Protein AF-A0A942PIM9-F1 (afdb_monomer_lite)

Secondary structure (DSSP, 8-state):
-----HHHHHHHHHHH--S----S---S------TTSHHHHHHHHTTPPP----S--GGGG-SS------SS-GGGTTSTT----HHHHHHHHHHHHHHHTTT-

Structure (mmCIF, N/CA/C/O backbone):
data_AF-A0A942PIM9-F1
#
_entry.id   AF-A0A942PIM9-F1
#
loop_
_atom_site.group_PDB
_atom_site.id
_atom_site.type_symbol
_atom_site.label_atom_id
_atom_site.label_alt_id
_atom_site.label_comp_id
_atom_site.label_asym_id
_atom_site.label_entity_id
_atom_site.label_seq_id
_atom_site.pdbx_PDB_ins_code
_atom_site.Cartn_x
_atom_site.Cartn_y
_atom_site.Cartn_z
_atom_site.occupancy
_atom_site.B_iso_or_equiv
_atom_site.auth_seq_id
_atom_site.auth_comp_id
_atom_site.auth_asym_id
_atom_site.auth_atom_id
_atom_site.pdbx_PDB_model_num
ATOM 1 N N . ASN A 1 1 ? -4.474 0.265 -12.883 1.00 62.12 1 ASN A N 1
ATOM 2 C CA . ASN A 1 1 ? -3.126 -0.089 -12.381 1.00 62.12 1 ASN A CA 1
ATOM 3 C C . ASN A 1 1 ? -3.092 -1.583 -12.111 1.00 62.12 1 ASN A C 1
ATOM 5 O O . ASN A 1 1 ? -4.159 -2.136 -11.908 1.00 62.12 1 ASN A O 1
ATOM 9 N N . GLU A 1 2 ? -1.920 -2.222 -12.161 1.00 73.31 2 GLU A N 1
ATOM 10 C CA . GLU A 1 2 ? -1.736 -3.637 -11.760 1.00 73.31 2 GLU A CA 1
ATOM 11 C C . GLU A 1 2 ? -2.286 -4.712 -12.726 1.00 73.31 2 GLU A C 1
ATOM 13 O O . GLU A 1 2 ? -2.534 -5.838 -12.315 1.00 73.31 2 GLU A O 1
ATOM 18 N N . LEU A 1 3 ? -2.440 -4.396 -14.019 1.00 85.00 3 LEU A N 1
ATOM 19 C CA . LEU A 1 3 ? -2.998 -5.317 -15.031 1.00 85.00 3 LEU A CA 1
ATOM 20 C C . LEU A 1 3 ? -1.950 -6.054 -15.880 1.00 85.00 3 LEU A C 1
ATOM 22 O O . LEU A 1 3 ? -2.325 -6.762 -16.806 1.00 85.00 3 LEU A O 1
ATOM 26 N N . TYR A 1 4 ? -0.660 -5.861 -15.599 1.00 90.44 4 TYR A N 1
ATOM 27 C CA . TYR A 1 4 ? 0.426 -6.449 -16.381 1.00 90.44 4 TYR A CA 1
ATOM 28 C C . TYR A 1 4 ? 1.512 -7.017 -15.474 1.00 90.44 4 TYR A C 1
ATOM 30 O O . TYR A 1 4 ? 1.952 -6.379 -14.511 1.00 90.44 4 TYR A O 1
ATOM 38 N N . SER A 1 5 ? 1.981 -8.202 -15.831 1.00 91.81 5 SER A N 1
ATOM 39 C CA . SER A 1 5 ? 3.224 -8.792 -15.357 1.00 91.81 5 SER A CA 1
ATOM 40 C C . SER A 1 5 ? 4.427 -8.186 -16.087 1.00 91.81 5 SER A C 1
ATOM 42 O O . SER A 1 5 ? 4.312 -7.628 -17.181 1.00 91.81 5 SER A O 1
ATOM 44 N N . PHE A 1 6 ? 5.621 -8.317 -15.502 1.00 94.44 6 PHE A N 1
ATOM 45 C CA . PHE A 1 6 ? 6.837 -7.953 -16.231 1.00 94.44 6 PHE A CA 1
ATOM 46 C C . PHE A 1 6 ? 7.047 -8.818 -17.467 1.00 94.44 6 PHE A C 1
ATOM 48 O O . PHE A 1 6 ? 7.546 -8.296 -18.452 1.00 94.44 6 PHE A O 1
ATOM 55 N N . ASP A 1 7 ? 6.656 -10.090 -17.443 1.00 93.44 7 ASP A N 1
ATOM 56 C CA . ASP A 1 7 ? 6.854 -10.993 -18.579 1.00 93.44 7 ASP A CA 1
ATOM 57 C C . ASP A 1 7 ? 6.031 -10.544 -19.795 1.00 93.44 7 ASP A C 1
ATOM 59 O O . ASP A 1 7 ? 6.546 -10.529 -20.913 1.00 93.44 7 ASP A O 1
ATOM 63 N N . GLU A 1 8 ? 4.795 -10.078 -19.585 1.00 95.31 8 GLU A N 1
ATOM 64 C CA . GLU A 1 8 ? 3.983 -9.464 -20.644 1.00 95.31 8 GLU A CA 1
ATOM 65 C C . GLU A 1 8 ? 4.646 -8.196 -21.190 1.00 95.31 8 GLU A C 1
ATOM 67 O O . GLU A 1 8 ? 4.797 -8.049 -22.403 1.00 95.31 8 GLU A O 1
ATOM 72 N N . ILE A 1 9 ? 5.105 -7.302 -20.308 1.00 95.19 9 ILE A N 1
ATOM 73 C CA . ILE A 1 9 ? 5.772 -6.058 -20.717 1.00 95.19 9 ILE A CA 1
ATOM 74 C C . ILE A 1 9 ? 7.057 -6.362 -21.497 1.00 95.19 9 ILE A C 1
ATOM 76 O O . ILE A 1 9 ? 7.282 -5.795 -22.563 1.00 95.19 9 ILE A O 1
ATOM 80 N N . LEU A 1 10 ? 7.898 -7.266 -20.995 1.00 96.19 10 LEU A N 1
ATOM 81 C CA . LEU A 1 10 ? 9.158 -7.647 -21.628 1.00 96.19 10 LEU A CA 1
ATOM 82 C C . LEU A 1 10 ? 8.915 -8.315 -22.981 1.00 96.19 10 LEU A C 1
ATOM 84 O O . LEU A 1 10 ? 9.626 -7.998 -23.928 1.00 96.19 10 LEU A O 1
ATOM 88 N N . SER A 1 11 ? 7.881 -9.152 -23.104 1.00 95.75 11 SER A N 1
ATOM 89 C CA . SER A 1 11 ? 7.497 -9.773 -24.379 1.00 95.75 11 SER A CA 1
ATOM 90 C C . SER A 1 11 ? 7.099 -8.725 -25.418 1.00 95.75 11 SER A C 1
ATOM 92 O O . SER A 1 11 ? 7.545 -8.785 -26.565 1.00 95.75 11 SER A O 1
ATOM 94 N N . ILE A 1 12 ? 6.309 -7.724 -25.010 1.00 96.62 12 ILE A N 1
ATOM 95 C CA . ILE A 1 12 ? 5.940 -6.592 -25.870 1.00 96.62 12 ILE A CA 1
ATOM 96 C C . ILE A 1 12 ? 7.196 -5.825 -26.296 1.00 96.62 12 ILE A C 1
ATOM 98 O O . ILE A 1 12 ? 7.358 -5.529 -27.478 1.00 96.62 12 ILE A O 1
ATOM 102 N N . LEU A 1 13 ? 8.107 -5.523 -25.370 1.00 96.69 13 LEU A N 1
ATOM 103 C CA . LEU A 1 13 ? 9.347 -4.816 -25.697 1.00 96.69 13 LEU A CA 1
ATOM 104 C C . LEU A 1 13 ? 10.223 -5.626 -26.663 1.00 96.69 13 LEU A C 1
ATOM 106 O O . LEU A 1 13 ? 10.681 -5.078 -27.662 1.00 96.69 13 LEU A O 1
ATOM 110 N N . SER A 1 14 ? 10.400 -6.927 -26.428 1.00 95.81 14 SER A N 1
ATOM 111 C CA . SER A 1 14 ? 11.195 -7.808 -27.293 1.00 95.81 14 SER A CA 1
ATOM 112 C C . SER A 1 14 ? 10.630 -7.900 -28.706 1.00 95.81 14 SER A C 1
ATOM 114 O O . SER A 1 14 ? 11.394 -7.951 -29.661 1.00 95.81 14 SER A O 1
ATOM 116 N N . ALA A 1 15 ? 9.304 -7.877 -28.856 1.00 97.31 15 ALA A N 1
ATOM 117 C CA . ALA A 1 15 ? 8.660 -7.906 -30.166 1.00 97.31 15 ALA A CA 1
ATOM 118 C C . ALA A 1 15 ? 8.816 -6.594 -30.960 1.00 97.31 15 ALA A C 1
ATOM 120 O O . ALA A 1 15 ? 8.672 -6.603 -32.181 1.00 97.31 15 ALA A O 1
ATOM 121 N N . ASN A 1 16 ? 9.085 -5.468 -30.290 1.00 98.06 16 ASN A N 1
ATOM 122 C CA . ASN A 1 16 ? 9.059 -4.137 -30.909 1.00 98.06 16 ASN A CA 1
ATOM 123 C C . ASN A 1 16 ? 10.432 -3.454 -30.986 1.00 98.06 16 ASN A C 1
ATOM 125 O O . ASN A 1 16 ? 10.626 -2.549 -31.800 1.00 98.06 16 ASN A O 1
ATOM 129 N N . LEU A 1 17 ? 11.393 -3.859 -30.158 1.00 97.12 17 LEU A N 1
ATOM 130 C CA . LEU A 1 17 ? 12.727 -3.273 -30.121 1.00 97.12 17 LEU A CA 1
ATOM 131 C C . LEU A 1 17 ? 13.708 -4.092 -30.963 1.00 97.12 17 LEU A C 1
ATOM 133 O O . LEU A 1 17 ? 13.738 -5.315 -30.903 1.00 97.12 17 LEU A O 1
ATOM 137 N N . ARG A 1 18 ? 14.549 -3.397 -31.736 1.00 96.25 18 ARG A N 1
ATOM 138 C CA . ARG A 1 18 ? 15.653 -4.012 -32.499 1.00 96.25 18 ARG A CA 1
ATOM 139 C C . ARG A 1 18 ? 16.958 -4.084 -31.706 1.00 96.25 18 ARG A C 1
ATOM 141 O O . ARG A 1 18 ? 17.848 -4.841 -32.071 1.00 96.25 18 ARG A O 1
ATOM 148 N N . SER A 1 19 ? 17.084 -3.259 -30.669 1.00 96.50 19 SER A N 1
ATOM 149 C CA . SER A 1 19 ? 18.253 -3.215 -29.791 1.00 96.50 19 SER A CA 1
ATOM 150 C C . SER A 1 19 ? 18.171 -4.304 -28.726 1.00 96.50 19 SER A C 1
ATOM 152 O O . SER A 1 19 ? 17.084 -4.608 -28.235 1.00 96.50 19 SER A O 1
ATOM 154 N N . GLU A 1 20 ? 19.320 -4.835 -28.315 1.00 95.31 20 GLU A N 1
ATOM 155 C CA . GLU A 1 20 ? 19.397 -5.765 -27.190 1.00 95.31 20 GLU A CA 1
ATOM 156 C C . GLU A 1 20 ? 19.104 -5.057 -25.862 1.00 95.31 20 GLU A C 1
ATOM 158 O O . GLU A 1 20 ? 19.553 -3.935 -25.613 1.00 95.31 20 GLU A O 1
ATOM 163 N N . PHE A 1 21 ? 18.360 -5.728 -24.985 1.00 95.94 21 PHE A N 1
ATOM 164 C CA . PHE A 1 21 ? 18.107 -5.272 -23.625 1.00 95.94 21 PHE A CA 1
ATOM 165 C C . PHE A 1 21 ? 17.975 -6.465 -22.679 1.00 95.94 21 PHE A C 1
ATOM 167 O O . PHE A 1 21 ? 17.542 -7.547 -23.071 1.00 95.94 21 PHE A O 1
ATOM 174 N N . ALA A 1 22 ? 18.319 -6.249 -21.411 1.00 95.25 22 ALA A N 1
ATOM 175 C CA . ALA A 1 22 ? 18.159 -7.240 -20.358 1.00 95.25 22 ALA A CA 1
ATOM 176 C C . ALA A 1 22 ? 17.600 -6.566 -19.095 1.00 95.25 22 ALA A C 1
ATOM 178 O O . ALA A 1 22 ? 18.166 -5.565 -18.634 1.00 95.25 22 ALA A O 1
ATOM 179 N N . PRO A 1 23 ? 16.498 -7.072 -18.512 1.00 95.81 23 PRO A N 1
ATOM 180 C CA . PRO A 1 23 ? 16.009 -6.560 -17.242 1.00 95.81 23 PRO A CA 1
ATOM 181 C C . PRO A 1 23 ? 17.015 -6.878 -16.134 1.00 95.81 23 PRO A C 1
ATOM 183 O O . PRO A 1 23 ? 17.507 -7.998 -16.025 1.00 95.81 23 PRO A O 1
ATOM 186 N N . ARG A 1 24 ? 17.279 -5.910 -15.248 1.00 97.00 24 ARG A N 1
ATOM 187 C CA . ARG A 1 24 ? 18.119 -6.159 -14.061 1.00 97.00 24 ARG A CA 1
ATOM 188 C C . ARG A 1 24 ? 17.452 -7.127 -13.079 1.00 97.00 24 ARG A C 1
ATOM 190 O O . ARG A 1 24 ? 18.133 -7.870 -12.385 1.00 97.00 24 ARG A O 1
ATOM 197 N N . SER A 1 25 ? 16.124 -7.069 -12.967 1.00 96.25 25 SER A N 1
ATOM 198 C CA . SER A 1 25 ? 15.317 -7.981 -12.152 1.00 96.25 25 SER A CA 1
ATOM 199 C C . SER A 1 25 ? 13.836 -7.847 -12.516 1.00 96.25 25 SER A C 1
ATOM 201 O O . SER A 1 25 ? 13.403 -6.770 -12.920 1.00 96.25 25 SER A O 1
ATOM 203 N N . THR A 1 26 ? 13.051 -8.889 -12.245 1.00 95.44 26 THR A N 1
ATOM 204 C CA . THR A 1 26 ? 11.578 -8.898 -12.351 1.00 95.44 26 THR A CA 1
ATOM 205 C C . THR A 1 26 ? 10.887 -9.178 -11.008 1.00 95.44 26 THR A C 1
ATOM 207 O O . THR A 1 26 ? 9.692 -9.467 -10.953 1.00 95.44 26 THR A O 1
ATOM 210 N N . ARG A 1 27 ? 11.619 -9.097 -9.885 1.00 95.50 27 ARG A N 1
ATOM 211 C CA . ARG A 1 27 ? 11.086 -9.495 -8.568 1.00 95.50 27 ARG A CA 1
ATOM 212 C C . ARG A 1 27 ? 10.075 -8.510 -7.971 1.00 95.50 27 ARG A C 1
ATOM 214 O O . ARG A 1 27 ? 9.252 -8.926 -7.169 1.00 95.50 27 ARG A O 1
ATOM 221 N N . LEU A 1 28 ? 10.159 -7.222 -8.321 1.00 95.44 28 LEU A N 1
ATOM 222 C CA . LEU A 1 28 ? 9.347 -6.144 -7.735 1.00 95.44 28 LEU A CA 1
ATOM 223 C C . LEU A 1 28 ? 8.030 -5.967 -8.491 1.00 95.44 28 LEU A C 1
ATOM 225 O O . LEU A 1 28 ? 7.900 -5.073 -9.324 1.00 95.44 28 LEU A O 1
ATOM 229 N N . LYS A 1 29 ? 7.071 -6.849 -8.235 1.00 92.69 29 LYS A N 1
ATOM 230 C CA . LYS A 1 29 ? 5.855 -6.958 -9.041 1.00 92.69 29 LYS A CA 1
ATOM 231 C C . LYS A 1 29 ? 4.822 -5.894 -8.670 1.00 92.69 29 LYS A C 1
ATOM 233 O O . LYS A 1 29 ? 4.754 -5.425 -7.534 1.00 92.69 29 LYS A O 1
ATOM 238 N N . SER A 1 30 ? 3.973 -5.552 -9.637 1.00 92.69 30 SER A N 1
ATOM 239 C CA . SER A 1 30 ? 2.721 -4.854 -9.346 1.00 92.69 30 SER A CA 1
ATOM 240 C C . SER A 1 30 ? 1.823 -5.759 -8.495 1.00 92.69 30 SER A C 1
ATOM 242 O O . SER A 1 30 ? 1.835 -6.975 -8.685 1.00 92.69 30 SER A O 1
ATOM 244 N N . THR A 1 31 ? 1.086 -5.198 -7.533 1.00 92.69 31 THR A N 1
ATOM 245 C CA . THR A 1 31 ? 0.294 -5.992 -6.580 1.00 92.69 31 THR A CA 1
ATOM 246 C C . THR A 1 31 ? -1.042 -5.345 -6.254 1.00 92.69 31 THR A C 1
ATOM 248 O O . THR A 1 31 ? -1.088 -4.184 -5.852 1.00 92.69 31 THR A O 1
ATOM 251 N N . GLY A 1 32 ? -2.107 -6.142 -6.298 1.00 93.00 32 GLY A N 1
ATOM 252 C CA . GLY A 1 32 ? -3.465 -5.732 -5.947 1.00 93.00 32 GLY A CA 1
ATOM 253 C C . GLY A 1 32 ? -4.050 -6.540 -4.792 1.00 93.00 32 GLY A C 1
ATOM 254 O O . GLY A 1 32 ? -3.493 -7.550 -4.362 1.00 93.00 32 GLY A O 1
ATOM 255 N N . ILE A 1 33 ? -5.184 -6.073 -4.280 1.00 95.75 33 ILE A N 1
ATOM 256 C CA . ILE A 1 33 ? -6.054 -6.815 -3.364 1.00 95.75 33 ILE A CA 1
ATOM 257 C C . ILE A 1 33 ? -7.500 -6.639 -3.851 1.00 95.75 33 ILE A C 1
ATOM 259 O O . ILE A 1 33 ? -7.861 -5.512 -4.205 1.00 95.75 33 ILE A O 1
ATOM 263 N N . PRO A 1 34 ? -8.317 -7.708 -3.916 1.00 95.31 34 PRO A N 1
ATOM 264 C CA . PRO A 1 34 ? -9.706 -7.591 -4.348 1.00 95.31 34 PRO A CA 1
ATOM 265 C C . PRO A 1 34 ? -10.499 -6.622 -3.467 1.00 95.31 34 PRO A C 1
ATOM 267 O O . PRO A 1 34 ? -10.312 -6.581 -2.250 1.00 95.31 34 PRO A O 1
ATOM 270 N N . VAL A 1 35 ? -11.389 -5.836 -4.078 1.00 96.00 35 VAL A N 1
ATOM 271 C CA . VAL A 1 35 ? -12.204 -4.850 -3.348 1.00 96.00 35 VAL A CA 1
ATOM 272 C C . VAL A 1 35 ? -13.147 -5.538 -2.361 1.00 96.00 35 VAL A C 1
ATOM 274 O O . VAL A 1 35 ? -13.390 -5.015 -1.281 1.00 96.00 35 VAL A O 1
ATOM 277 N N . ASP A 1 36 ? -13.637 -6.725 -2.699 1.00 97.06 36 ASP A N 1
ATOM 278 C CA . ASP A 1 36 ? -14.501 -7.576 -1.878 1.00 97.06 36 ASP A CA 1
ATOM 279 C C . ASP A 1 36 ? -13.751 -8.348 -0.776 1.00 97.06 36 ASP A C 1
ATOM 281 O O . ASP A 1 36 ? -14.379 -9.033 0.031 1.00 97.06 36 ASP A O 1
ATOM 285 N N . HIS A 1 37 ? -12.424 -8.213 -0.674 1.00 98.00 37 HIS A N 1
ATOM 286 C CA . HIS A 1 37 ? -11.657 -8.856 0.389 1.00 98.00 37 HIS A CA 1
ATOM 287 C C . HIS A 1 37 ? -12.103 -8.346 1.780 1.00 98.00 37 HIS A C 1
ATOM 289 O O . HIS A 1 37 ? -12.219 -7.129 1.963 1.00 98.00 37 HIS A O 1
ATOM 295 N N . PRO A 1 38 ? -12.261 -9.214 2.807 1.00 98.19 38 PRO A N 1
ATOM 296 C CA . PRO A 1 38 ? -12.819 -8.827 4.110 1.00 98.19 38 PRO A CA 1
ATOM 297 C C . PRO A 1 38 ? -12.155 -7.605 4.757 1.00 98.19 38 PRO A C 1
ATOM 299 O O . PRO A 1 38 ? -12.836 -6.688 5.206 1.00 98.19 38 PRO A O 1
ATOM 302 N N . ILE A 1 39 ? -10.818 -7.534 4.744 1.00 98.12 39 ILE A N 1
ATOM 303 C CA . ILE A 1 39 ? -10.084 -6.385 5.307 1.00 98.12 39 ILE A CA 1
ATOM 304 C C . ILE A 1 39 ? -10.286 -5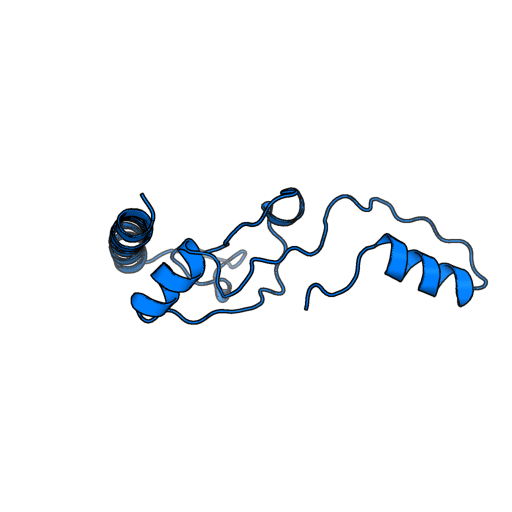.078 4.522 1.00 98.12 39 ILE A C 1
ATOM 306 O O . ILE A 1 39 ? -10.213 -3.997 5.102 1.00 98.12 39 ILE A O 1
ATOM 310 N N . VAL A 1 40 ? -10.562 -5.155 3.216 1.00 98.19 40 VAL A N 1
ATOM 311 C CA . VAL A 1 40 ? -10.863 -3.977 2.391 1.00 98.19 40 VAL A CA 1
ATOM 312 C C . VAL A 1 40 ? -12.273 -3.490 2.704 1.00 98.19 40 VAL A C 1
ATOM 314 O O . VAL A 1 40 ? -12.457 -2.307 2.987 1.00 98.19 40 VAL A O 1
ATOM 317 N N . GLN A 1 41 ? -13.243 -4.407 2.764 1.00 98.44 41 GLN A N 1
ATOM 318 C 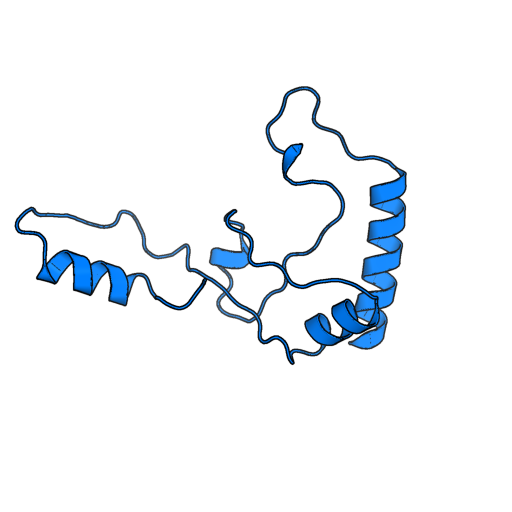CA . GLN A 1 41 ? -14.618 -4.103 3.166 1.00 98.44 41 GLN A CA 1
ATOM 319 C C . GLN A 1 41 ? -14.686 -3.509 4.579 1.00 98.44 41 GLN A C 1
ATOM 321 O O . GLN A 1 41 ? -15.361 -2.505 4.788 1.00 98.44 41 GLN A O 1
ATOM 326 N N . ALA A 1 42 ? -13.914 -4.040 5.531 1.00 98.31 42 ALA A N 1
ATOM 327 C CA . ALA A 1 42 ? -13.812 -3.473 6.874 1.00 98.31 42 ALA A CA 1
ATOM 328 C C . ALA A 1 42 ? -13.315 -2.015 6.863 1.00 98.31 42 ALA A C 1
ATOM 330 O O . ALA A 1 42 ? -13.839 -1.166 7.584 1.00 98.31 42 ALA A O 1
ATOM 331 N N . GLY A 1 43 ? -12.333 -1.695 6.013 1.00 98.06 43 GLY A N 1
ATOM 332 C CA . GLY A 1 43 ? -11.857 -0.324 5.824 1.00 98.06 43 GLY A CA 1
ATOM 333 C C . GLY A 1 43 ? -12.929 0.600 5.237 1.00 98.06 43 GLY A C 1
ATOM 334 O O . GLY A 1 43 ? -13.115 1.710 5.737 1.00 98.06 43 GLY A O 1
ATOM 335 N N . ILE A 1 44 ? -13.664 0.129 4.226 1.00 98.19 44 ILE A N 1
ATOM 336 C CA . ILE A 1 44 ? -14.773 0.866 3.598 1.00 98.19 44 ILE A CA 1
ATOM 337 C C . ILE A 1 44 ? -15.886 1.143 4.617 1.00 98.19 44 ILE A C 1
ATOM 339 O O . ILE A 1 44 ? -16.341 2.280 4.734 1.00 98.19 44 ILE A O 1
ATOM 343 N N . ASN A 1 45 ? -16.254 0.150 5.430 1.00 97.88 45 ASN A N 1
ATOM 344 C CA . ASN A 1 45 ? -17.251 0.291 6.499 1.00 97.88 45 ASN A CA 1
ATOM 345 C C . ASN A 1 45 ? -16.822 1.290 7.587 1.00 97.88 45 ASN A C 1
ATOM 347 O O . ASN A 1 45 ? -17.664 1.890 8.251 1.00 97.88 45 ASN A O 1
ATOM 351 N N . LEU A 1 46 ? -15.513 1.505 7.758 1.00 98.00 46 LEU A N 1
ATOM 352 C CA . LEU A 1 46 ? -14.942 2.541 8.628 1.00 98.00 46 LEU A CA 1
ATOM 353 C C . LEU A 1 46 ? -14.814 3.913 7.939 1.00 98.00 46 LEU A C 1
ATOM 355 O O . LEU A 1 46 ? -14.153 4.807 8.472 1.00 98.00 46 LEU A O 1
ATOM 359 N N . GLY A 1 47 ? -15.414 4.088 6.759 1.00 97.38 47 GLY A N 1
ATOM 360 C CA . GLY A 1 47 ? -15.419 5.341 6.006 1.00 97.38 47 GLY A CA 1
ATOM 361 C C . GLY A 1 47 ? -14.106 5.648 5.283 1.00 97.38 47 GLY A C 1
ATOM 362 O O . GLY A 1 47 ? -13.835 6.811 4.985 1.00 97.38 47 GLY A O 1
ATOM 363 N N . LYS A 1 48 ? -13.250 4.646 5.034 1.00 97.19 48 LYS A N 1
ATOM 364 C CA . LYS A 1 48 ? -12.025 4.822 4.238 1.00 97.19 48 LYS A CA 1
ATOM 365 C C . LYS A 1 48 ? -12.302 4.650 2.747 1.00 97.19 48 LYS A C 1
ATOM 367 O O . LYS A 1 48 ? -13.209 3.930 2.344 1.00 97.19 48 LYS A O 1
ATOM 372 N N . THR A 1 49 ? -11.475 5.290 1.928 1.00 96.50 49 THR A N 1
ATOM 373 C CA . THR A 1 49 ? -11.485 5.155 0.469 1.00 96.50 49 THR A CA 1
ATOM 374 C C . THR A 1 49 ? -10.335 4.266 -0.001 1.00 96.50 49 THR A C 1
ATOM 376 O O . THR A 1 49 ? -9.289 4.177 0.645 1.00 96.50 49 THR A O 1
ATOM 379 N N . CYS A 1 50 ? -10.519 3.594 -1.138 1.00 95.31 50 CYS A N 1
ATOM 380 C CA . CYS A 1 50 ? -9.463 2.819 -1.784 1.00 95.31 50 CYS A CA 1
ATOM 381 C C . CYS A 1 50 ? -8.646 3.706 -2.732 1.00 95.31 50 CYS A C 1
ATOM 383 O O . CYS A 1 50 ? -9.194 4.566 -3.419 1.00 95.31 50 CYS A O 1
ATOM 385 N N . TYR A 1 51 ? -7.338 3.465 -2.797 1.00 92.88 51 TYR A N 1
ATOM 386 C CA . TYR A 1 51 ? -6.412 4.227 -3.630 1.00 92.88 51 TYR A CA 1
ATOM 387 C C . TYR A 1 51 ? -5.312 3.325 -4.204 1.00 92.88 51 TYR A C 1
ATOM 389 O O . TYR A 1 51 ? -4.727 2.513 -3.486 1.00 92.88 51 TYR A O 1
ATOM 397 N N . GLY A 1 52 ? -5.012 3.489 -5.495 1.00 93.19 52 GLY A N 1
ATOM 398 C CA . GLY A 1 52 ? -3.902 2.818 -6.171 1.00 93.19 52 GLY A CA 1
ATOM 399 C C . GLY A 1 52 ? -2.611 3.624 -6.043 1.00 93.19 52 GLY A C 1
ATOM 400 O O . GLY A 1 52 ? -2.403 4.579 -6.786 1.00 93.19 52 GLY A O 1
ATOM 401 N N . SER A 1 53 ? -1.741 3.229 -5.115 1.00 92.50 53 SER A N 1
ATOM 402 C CA . SER A 1 53 ? -0.474 3.921 -4.844 1.00 92.50 53 SER A CA 1
ATOM 403 C C . SER A 1 53 ? 0.532 3.790 -5.997 1.00 92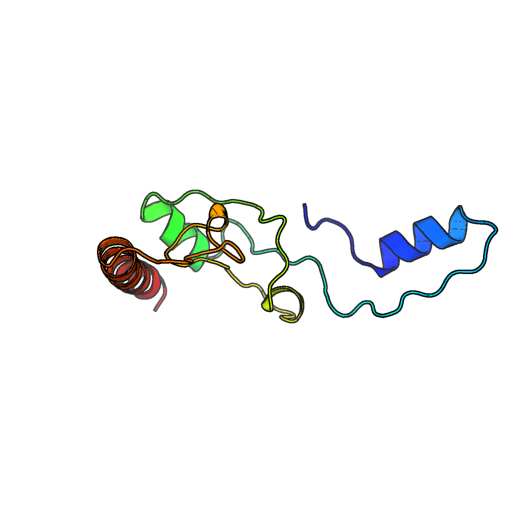.50 53 SER A C 1
ATOM 405 O O . SER A 1 53 ? 0.893 2.662 -6.326 1.00 92.50 53 SER A O 1
ATOM 407 N N . PRO A 1 54 ? 1.100 4.895 -6.524 1.00 92.81 54 PRO A N 1
ATOM 408 C CA . PRO A 1 54 ? 2.203 4.844 -7.485 1.00 92.81 54 PRO A CA 1
ATOM 409 C C . PRO A 1 54 ? 3.551 4.498 -6.825 1.00 92.81 54 PRO A C 1
ATOM 411 O O . PRO A 1 54 ? 4.496 4.129 -7.514 1.00 92.81 54 PRO A O 1
ATOM 414 N N . THR A 1 55 ? 3.654 4.601 -5.495 1.00 93.31 55 THR A N 1
ATOM 415 C CA . THR A 1 55 ? 4.894 4.347 -4.745 1.00 93.31 55 THR A CA 1
ATOM 416 C C . THR A 1 55 ? 5.080 2.864 -4.418 1.00 93.31 55 THR A C 1
ATOM 418 O O . THR A 1 55 ? 4.228 2.264 -3.744 1.00 93.31 55 THR A O 1
ATOM 421 N N . THR A 1 56 ? 6.221 2.302 -4.827 1.00 94.56 56 THR A N 1
ATOM 422 C CA . THR A 1 56 ? 6.666 0.940 -4.483 1.00 94.56 56 THR A CA 1
ATOM 423 C C . THR A 1 56 ? 6.818 0.763 -2.971 1.00 94.56 56 THR A C 1
ATOM 425 O O . THR A 1 56 ? 7.258 1.666 -2.266 1.00 94.56 56 THR A O 1
ATOM 428 N N . SER A 1 57 ? 6.471 -0.419 -2.469 1.00 96.00 57 SER A N 1
ATOM 429 C CA . SER A 1 57 ? 6.761 -0.861 -1.102 1.00 96.00 57 SER A CA 1
ATOM 430 C C . SER A 1 57 ? 7.120 -2.347 -1.100 1.00 96.00 57 SER A C 1
ATOM 432 O O . SER A 1 57 ? 7.061 -2.998 -2.147 1.00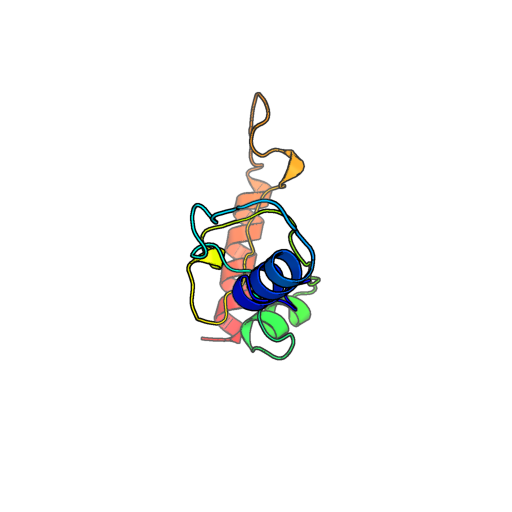 96.00 57 SER A O 1
ATOM 434 N N . ASP A 1 58 ? 7.401 -2.917 0.073 1.00 97.31 58 ASP A N 1
ATOM 435 C CA . ASP A 1 58 ? 7.661 -4.358 0.230 1.00 97.31 58 ASP A CA 1
ATOM 436 C C . ASP A 1 58 ? 6.510 -5.247 -0.246 1.00 97.31 58 ASP A C 1
ATOM 438 O O . ASP A 1 58 ? 6.713 -6.420 -0.552 1.00 97.31 58 ASP A O 1
ATOM 442 N N . LYS A 1 59 ? 5.311 -4.673 -0.401 1.00 96.00 59 LYS A N 1
ATOM 443 C CA . LYS A 1 59 ? 4.160 -5.338 -1.014 1.00 96.00 59 LYS A CA 1
ATOM 444 C C . LYS A 1 59 ? 4.515 -5.924 -2.388 1.00 96.00 59 LYS A C 1
ATOM 446 O O . LYS A 1 59 ? 4.023 -6.988 -2.725 1.00 96.00 59 LYS A O 1
ATOM 451 N N . ALA A 1 60 ? 5.439 -5.303 -3.131 1.00 95.50 60 ALA A N 1
ATOM 452 C CA . ALA A 1 60 ? 5.939 -5.792 -4.420 1.00 95.50 60 ALA A CA 1
ATOM 453 C C . ALA A 1 60 ? 6.629 -7.172 -4.361 1.00 95.50 60 ALA A C 1
ATOM 455 O O . ALA A 1 60 ? 6.829 -7.801 -5.401 1.00 95.50 60 ALA A O 1
ATOM 456 N N . LEU A 1 61 ? 7.008 -7.632 -3.164 1.00 96.25 61 LEU A N 1
ATOM 457 C CA . LEU A 1 61 ? 7.634 -8.931 -2.907 1.00 96.25 61 LEU A CA 1
ATOM 458 C C . LEU A 1 61 ? 6.667 -9.949 -2.281 1.00 96.25 61 LEU A C 1
ATOM 460 O O . LEU A 1 61 ? 7.072 -11.079 -2.018 1.00 96.25 61 LEU A O 1
ATOM 464 N N . MET A 1 62 ? 5.410 -9.575 -2.032 1.00 95.81 62 MET A N 1
ATOM 465 C CA . MET A 1 62 ? 4.415 -10.437 -1.391 1.00 95.81 62 MET A CA 1
ATOM 466 C C . MET A 1 62 ? 3.586 -11.170 -2.460 1.00 95.81 62 MET A C 1
ATOM 468 O O . MET A 1 62 ? 2.834 -10.522 -3.187 1.00 95.81 62 MET A O 1
ATOM 472 N N . PRO A 1 63 ? 3.675 -12.511 -2.578 1.00 91.50 63 PRO A N 1
ATOM 473 C CA . PRO A 1 63 ? 2.944 -13.281 -3.591 1.00 91.50 63 PRO A CA 1
ATOM 474 C C . PRO A 1 63 ? 1.487 -13.586 -3.187 1.00 91.50 63 PRO A C 1
ATOM 476 O O . PRO A 1 63 ? 0.904 -14.558 -3.656 1.00 91.50 63 PRO A O 1
ATOM 479 N N . PHE A 1 64 ? 0.906 -12.789 -2.291 1.00 95.06 64 PHE A N 1
ATOM 480 C CA . PHE A 1 64 ? -0.438 -12.963 -1.742 1.00 95.06 64 PHE A CA 1
ATOM 481 C C . PHE A 1 64 ? -1.147 -11.603 -1.618 1.00 95.06 64 PHE A C 1
ATOM 483 O O . PHE A 1 64 ? -0.473 -10.567 -1.606 1.00 95.06 64 PHE A O 1
ATOM 490 N N . PRO A 1 65 ? -2.492 -11.573 -1.519 1.00 94.94 65 PRO A N 1
ATOM 491 C CA . PRO A 1 65 ? -3.229 -10.327 -1.344 1.00 94.94 65 PRO A CA 1
ATOM 492 C C . PRO A 1 65 ? -2.760 -9.570 -0.100 1.00 94.94 65 PRO A C 1
ATOM 494 O O . PRO A 1 65 ? -2.697 -10.124 0.996 1.00 94.94 65 PRO A O 1
ATOM 497 N N . ALA A 1 66 ? -2.440 -8.290 -0.268 1.00 96.25 66 ALA A N 1
ATOM 498 C CA . ALA A 1 66 ? -1.928 -7.451 0.808 1.00 96.25 66 ALA A CA 1
ATOM 499 C C . ALA A 1 66 ? -2.484 -6.025 0.709 1.00 96.25 66 ALA A C 1
ATOM 501 O O . ALA A 1 66 ? -2.662 -5.476 -0.381 1.00 96.25 66 ALA A O 1
ATOM 502 N N . LEU A 1 67 ? -2.728 -5.400 1.861 1.00 96.50 67 LEU A N 1
ATOM 503 C CA . LEU A 1 67 ? -3.221 -4.029 1.971 1.00 96.50 67 LEU A CA 1
ATOM 504 C C . LEU A 1 67 ? -2.117 -3.127 2.536 1.00 96.50 67 LEU A C 1
ATOM 506 O O . LEU A 1 67 ? -1.562 -3.417 3.591 1.00 96.50 67 LEU A O 1
ATOM 510 N N . LYS A 1 68 ? -1.821 -2.015 1.852 1.00 96.81 68 LYS A N 1
ATOM 511 C CA . LYS A 1 68 ? -0.954 -0.952 2.378 1.00 96.81 68 LYS A CA 1
ATOM 512 C C . LYS A 1 68 ? -1.828 0.157 2.953 1.00 96.81 68 LYS A C 1
ATOM 514 O O . LYS A 1 68 ? -2.562 0.800 2.211 1.00 96.81 68 LYS A O 1
ATOM 519 N N . VAL A 1 69 ? -1.724 0.385 4.256 1.00 96.62 69 VAL A N 1
ATOM 520 C CA . VAL A 1 69 ? -2.391 1.478 4.973 1.00 96.62 69 VAL A CA 1
ATOM 521 C C . VAL A 1 69 ? -1.545 1.839 6.190 1.00 96.62 69 VAL A C 1
ATOM 523 O O . VAL A 1 69 ? -0.946 0.945 6.783 1.00 96.62 69 VAL A O 1
ATOM 526 N N . GLY A 1 70 ? -1.479 3.120 6.551 1.00 96.31 70 GLY A N 1
ATOM 527 C CA . GLY A 1 70 ? -0.729 3.606 7.709 1.00 96.31 70 GLY A CA 1
ATOM 528 C C . GLY A 1 70 ? -0.991 5.084 8.002 1.00 96.31 70 GLY A C 1
ATOM 529 O O . GLY A 1 70 ? -1.604 5.761 7.173 1.00 96.31 70 GLY A O 1
ATOM 530 N N . PRO A 1 71 ? -0.594 5.574 9.189 1.00 97.62 71 PRO A N 1
ATOM 531 C CA . PRO A 1 71 ? -0.666 6.990 9.536 1.00 97.62 71 PRO A CA 1
ATOM 532 C C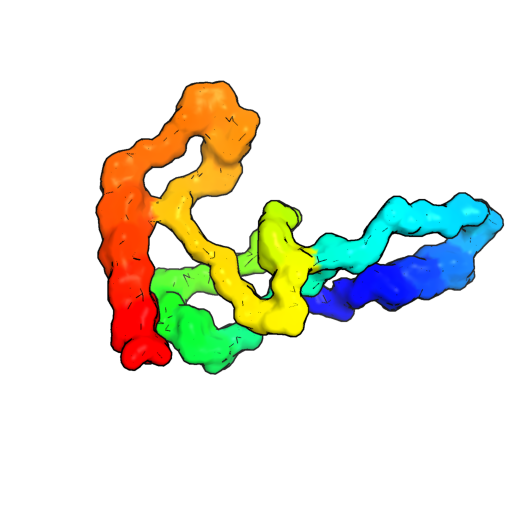 . PRO A 1 71 ? 0.413 7.807 8.807 1.00 97.62 71 PRO A C 1
ATOM 534 O O . PRO A 1 71 ? 1.416 7.259 8.352 1.00 97.62 71 PRO A O 1
ATOM 537 N N . GLY A 1 72 ? 0.224 9.127 8.760 1.00 96.50 72 GLY A N 1
ATOM 538 C CA . GLY A 1 72 ? 1.128 10.059 8.084 1.00 96.50 72 GLY A CA 1
ATOM 539 C C . GLY A 1 72 ? 0.671 10.421 6.669 1.00 96.50 72 GLY A C 1
ATOM 540 O O . GLY A 1 72 ? -0.417 10.053 6.230 1.00 96.50 72 GLY A O 1
ATOM 541 N N . ASP A 1 73 ? 1.515 11.170 5.960 1.00 95.50 73 ASP A N 1
ATOM 542 C CA . ASP A 1 73 ? 1.278 11.636 4.592 1.00 95.50 73 ASP A CA 1
ATOM 543 C C . ASP A 1 73 ? 2.540 11.389 3.767 1.00 95.50 73 ASP A C 1
ATOM 545 O O . ASP A 1 73 ? 3.632 11.801 4.158 1.00 95.50 73 ASP A O 1
ATOM 549 N N . SER A 1 74 ? 2.381 10.730 2.620 1.00 94.31 74 SER A N 1
ATOM 550 C CA . SER A 1 74 ? 3.482 10.425 1.707 1.00 94.31 74 SER A CA 1
ATOM 551 C C . SER A 1 74 ? 4.197 11.672 1.183 1.00 94.31 74 SER A C 1
ATOM 553 O O . SER A 1 74 ? 5.364 11.570 0.821 1.00 94.31 74 SER A O 1
ATOM 555 N N . ALA A 1 75 ? 3.549 12.841 1.172 1.00 95.31 75 ALA A N 1
ATOM 556 C CA . ALA A 1 75 ? 4.186 14.101 0.788 1.00 95.31 75 ALA A CA 1
ATOM 557 C C . ALA A 1 75 ? 5.298 14.553 1.758 1.00 95.31 75 ALA A C 1
ATOM 559 O O . ALA A 1 75 ? 6.110 15.395 1.385 1.00 95.31 75 ALA A O 1
ATOM 560 N N . ARG A 1 76 ? 5.344 14.004 2.983 1.00 97.38 76 ARG A N 1
ATOM 561 C CA . ARG A 1 76 ? 6.391 14.282 3.988 1.00 97.38 76 ARG A CA 1
ATOM 562 C C . ARG A 1 76 ? 7.552 13.290 3.958 1.00 97.38 76 ARG A C 1
ATOM 564 O O . ARG A 1 76 ? 8.569 13.522 4.601 1.00 97.38 76 ARG A O 1
ATOM 571 N N . SER A 1 77 ? 7.412 12.173 3.251 1.00 96.94 77 SER A N 1
ATOM 572 C CA . SER A 1 77 ? 8.489 11.189 3.161 1.00 96.94 77 SER A CA 1
ATOM 573 C C . SER A 1 77 ? 9.656 11.752 2.350 1.00 96.94 77 SER A C 1
ATOM 575 O O . SER A 1 77 ? 9.447 12.327 1.283 1.00 96.94 77 SER A O 1
ATOM 577 N N . HIS A 1 78 ? 10.887 11.538 2.822 1.00 96.81 78 HIS A N 1
ATOM 578 C CA . HIS A 1 78 ? 12.115 12.001 2.154 1.00 96.81 78 HIS A CA 1
ATOM 579 C C . HIS A 1 78 ? 12.220 13.528 1.974 1.00 96.81 78 HIS A C 1
ATOM 581 O O . HIS A 1 78 ? 12.920 13.997 1.073 1.00 96.81 78 HIS A O 1
ATOM 587 N N . THR A 1 79 ? 11.564 14.314 2.829 1.00 97.62 79 THR A N 1
ATOM 588 C CA . THR A 1 79 ? 11.754 15.769 2.900 1.00 97.62 79 THR A CA 1
ATOM 589 C C . THR A 1 79 ? 12.634 16.140 4.094 1.00 97.62 79 THR A C 1
ATOM 591 O O . THR A 1 79 ? 12.776 15.362 5.037 1.00 97.62 79 THR A O 1
ATOM 594 N N . ALA A 1 80 ? 13.232 17.336 4.078 1.00 98.06 80 ALA A N 1
ATOM 595 C CA . ALA A 1 80 ? 13.849 17.882 5.288 1.00 98.06 80 ALA A CA 1
ATOM 596 C C . ALA A 1 80 ? 12.802 17.982 6.412 1.00 98.06 80 ALA A C 1
ATOM 598 O O . ALA A 1 80 ? 11.618 18.179 6.131 1.00 98.06 80 ALA A O 1
ATOM 599 N N . ASP A 1 81 ? 13.251 17.824 7.659 1.00 97.38 81 ASP A N 1
ATOM 600 C CA . ASP A 1 81 ? 12.410 17.902 8.859 1.00 97.38 81 ASP A CA 1
ATOM 601 C C . ASP A 1 81 ? 11.170 16.987 8.813 1.00 97.38 81 ASP A C 1
ATOM 603 O O . ASP A 1 81 ? 10.083 17.368 9.248 1.00 97.38 81 ASP A O 1
ATOM 607 N N . GLU A 1 82 ? 11.322 15.770 8.273 1.00 98.31 82 GLU A N 1
ATOM 608 C CA . GLU A 1 82 ? 10.265 14.753 8.256 1.00 98.31 82 GLU A CA 1
ATOM 609 C C . GLU A 1 82 ? 9.667 14.548 9.658 1.00 98.31 82 GLU A C 1
ATOM 611 O O . GLU A 1 82 ? 10.375 14.387 10.656 1.00 98.31 82 GLU A O 1
ATOM 616 N N . PHE A 1 83 ? 8.335 14.540 9.731 1.00 97.94 83 PHE A N 1
ATOM 617 C CA . PHE A 1 83 ? 7.619 14.441 10.995 1.00 97.94 83 PHE A CA 1
ATOM 618 C C . PHE A 1 83 ? 6.269 13.729 10.844 1.00 97.94 83 PHE A C 1
ATOM 620 O O . PHE A 1 83 ? 5.649 13.699 9.777 1.00 97.94 83 PHE A O 1
ATOM 627 N N . VAL A 1 84 ? 5.754 13.240 11.970 1.00 98.38 84 VAL A N 1
ATOM 628 C CA . VAL A 1 84 ? 4.393 12.713 12.118 1.00 98.38 84 VAL A CA 1
ATOM 629 C C . VAL A 1 84 ? 3.724 13.383 13.316 1.00 98.38 84 VAL A C 1
ATOM 631 O O . VAL A 1 84 ? 4.350 13.578 14.360 1.00 98.38 84 VAL A O 1
ATOM 634 N N . TYR A 1 85 ? 2.453 13.762 13.194 1.00 98.38 85 TYR A N 1
ATOM 635 C CA . TYR A 1 85 ? 1.731 14.348 14.318 1.00 98.38 85 TYR A CA 1
ATOM 636 C C . TYR A 1 85 ? 1.336 13.262 15.322 1.00 98.38 85 TYR A C 1
ATOM 638 O O . TYR A 1 85 ? 0.873 12.181 14.955 1.00 98.38 85 TYR A O 1
ATOM 646 N N . LEU A 1 86 ? 1.384 13.584 16.618 1.00 98.62 86 LEU A N 1
ATOM 647 C CA . LEU A 1 86 ? 0.921 12.671 17.672 1.00 98.62 86 LEU A CA 1
ATOM 648 C C . LEU A 1 86 ? -0.541 12.239 17.475 1.00 98.62 86 LEU A C 1
ATOM 650 O O . LEU A 1 86 ? -0.905 11.112 17.802 1.00 98.62 86 LEU A O 1
ATOM 654 N N . ASN A 1 87 ? -1.382 13.118 16.921 1.00 98.56 87 ASN A N 1
ATOM 655 C CA . ASN A 1 87 ? -2.770 12.789 16.605 1.00 98.56 87 ASN A CA 1
ATOM 656 C C . ASN A 1 87 ? -2.887 11.736 15.488 1.00 98.56 87 ASN A C 1
ATOM 658 O O . ASN A 1 87 ? -3.767 10.886 15.545 1.00 98.56 87 ASN A O 1
ATOM 662 N N . GLU A 1 88 ? -1.989 11.745 14.499 1.00 98.50 88 GLU A N 1
ATOM 663 C CA . GLU A 1 88 ? -1.982 10.744 13.423 1.00 98.50 88 GLU A CA 1
ATOM 664 C C . GLU A 1 88 ? -1.636 9.361 13.960 1.00 98.50 88 GLU A C 1
ATOM 666 O O . GLU A 1 88 ? -2.269 8.380 13.579 1.00 98.50 88 GLU A O 1
ATOM 671 N N . ILE A 1 89 ? -0.692 9.293 14.903 1.00 98.62 89 ILE A N 1
ATOM 672 C CA . ILE A 1 89 ? -0.349 8.051 15.597 1.00 98.62 89 ILE A CA 1
ATOM 673 C C . ILE A 1 89 ? -1.558 7.538 16.389 1.00 98.62 89 ILE A C 1
ATOM 675 O O . ILE A 1 89 ? -1.948 6.383 16.222 1.00 98.62 89 ILE A O 1
ATOM 679 N N . LYS A 1 90 ? -2.191 8.393 17.207 1.00 98.69 90 LYS A N 1
ATOM 680 C CA . LYS A 1 90 ? -3.381 8.024 17.998 1.00 98.69 90 LYS A CA 1
ATOM 681 C C . LYS A 1 90 ? -4.513 7.501 17.108 1.00 98.69 90 LYS A C 1
ATOM 683 O O . LYS A 1 90 ? -5.018 6.403 17.336 1.00 98.69 90 LYS A O 1
ATOM 688 N N . ASN A 1 91 ? -4.841 8.234 16.045 1.00 98.19 91 ASN A N 1
ATOM 689 C CA . ASN A 1 91 ? -5.879 7.843 15.092 1.00 98.19 91 ASN A CA 1
ATOM 690 C C . ASN A 1 91 ? -5.521 6.557 14.337 1.00 98.19 91 ASN A C 1
ATOM 692 O O . ASN A 1 91 ? -6.400 5.738 14.078 1.00 98.19 91 ASN A O 1
ATOM 696 N N . GLY A 1 92 ? -4.245 6.368 13.989 1.00 98.12 92 GLY A N 1
ATOM 697 C CA . GLY A 1 92 ? -3.749 5.152 13.351 1.00 98.12 92 GLY A CA 1
ATOM 698 C C . GLY A 1 92 ? -3.938 3.924 14.239 1.00 98.12 92 GLY A C 1
ATOM 699 O O . GLY A 1 92 ? -4.470 2.917 13.777 1.00 98.12 92 GLY A O 1
ATOM 700 N N . ILE A 1 93 ? -3.583 4.024 15.524 1.00 98.62 93 ILE A N 1
ATOM 701 C CA . ILE A 1 93 ? -3.783 2.950 16.509 1.00 98.62 93 ILE A CA 1
ATOM 702 C C . ILE A 1 93 ? -5.268 2.593 16.620 1.00 98.62 93 ILE A C 1
ATOM 704 O O . ILE A 1 93 ? -5.636 1.427 16.468 1.00 98.62 93 ILE A O 1
ATOM 708 N N . GLU A 1 94 ? -6.136 3.586 16.835 1.00 98.50 94 GLU A N 1
ATOM 709 C CA . GLU A 1 94 ? -7.581 3.351 16.921 1.00 98.50 94 GLU A CA 1
ATOM 710 C C . GLU A 1 94 ? -8.146 2.724 15.644 1.00 98.50 94 GLU A C 1
ATOM 712 O O . GLU A 1 94 ? -8.989 1.826 15.709 1.00 98.50 94 GLU A O 1
ATOM 717 N N . PHE A 1 95 ? -7.681 3.188 14.482 1.00 98.44 95 PHE A N 1
ATOM 718 C CA . PHE A 1 95 ? -8.091 2.657 13.192 1.00 98.44 95 PHE A CA 1
ATOM 719 C C . PHE A 1 95 ? -7.693 1.190 13.034 1.00 98.44 95 PHE A C 1
ATOM 721 O O . PHE A 1 95 ? -8.559 0.381 12.713 1.00 98.44 95 PHE A O 1
ATOM 728 N N . TYR A 1 96 ? -6.437 0.821 13.303 1.00 98.50 96 TYR A N 1
ATOM 729 C CA . TYR A 1 96 ? -6.001 -0.573 13.199 1.00 98.50 96 TYR A CA 1
ATOM 730 C C . TYR A 1 96 ? -6.790 -1.492 14.131 1.00 98.50 96 TYR A C 1
ATOM 732 O O . TYR A 1 96 ? -7.216 -2.561 13.703 1.00 98.50 96 TYR A O 1
ATOM 740 N N . ILE A 1 97 ? -7.053 -1.065 15.371 1.00 98.56 97 ILE A N 1
ATOM 741 C CA . ILE A 1 97 ? -7.871 -1.842 16.313 1.00 98.56 97 ILE A CA 1
ATOM 742 C C . ILE A 1 97 ? -9.281 -2.061 15.750 1.00 98.56 97 ILE A C 1
ATOM 744 O O . ILE A 1 97 ? -9.773 -3.188 15.753 1.00 98.56 97 ILE A O 1
ATOM 748 N N . LYS A 1 98 ? -9.940 -1.002 15.261 1.00 98.44 98 LYS A N 1
ATOM 749 C CA . LYS A 1 98 ? -11.293 -1.089 14.684 1.00 98.44 98 LYS A CA 1
ATOM 750 C C . LYS A 1 98 ? -11.326 -1.938 13.411 1.00 98.44 98 LYS A C 1
ATOM 752 O O . LYS A 1 98 ? -12.291 -2.666 13.211 1.00 98.44 98 LYS A O 1
ATOM 757 N N . LEU A 1 99 ? -10.295 -1.840 12.574 1.00 98.44 99 LEU A N 1
ATOM 758 C CA . LEU A 1 99 ? -10.169 -2.592 11.328 1.00 98.44 99 LEU A CA 1
ATOM 759 C C . LEU A 1 99 ? -10.019 -4.089 11.607 1.00 98.44 99 LEU A C 1
ATOM 761 O O . LEU A 1 99 ? -10.770 -4.894 11.066 1.00 98.44 99 LEU A O 1
ATOM 765 N N . LEU A 1 100 ? -9.074 -4.455 12.478 1.00 98.19 100 LEU A N 1
ATOM 766 C CA . LEU A 1 100 ? -8.765 -5.853 12.774 1.00 98.19 100 LEU A CA 1
ATOM 767 C C . LEU A 1 100 ? -9.910 -6.553 13.512 1.00 98.19 100 LEU A C 1
ATOM 769 O O . LEU A 1 100 ? -10.208 -7.693 13.187 1.00 98.19 100 LEU A O 1
ATOM 773 N N . LYS A 1 101 ? -10.622 -5.861 14.412 1.00 98.19 101 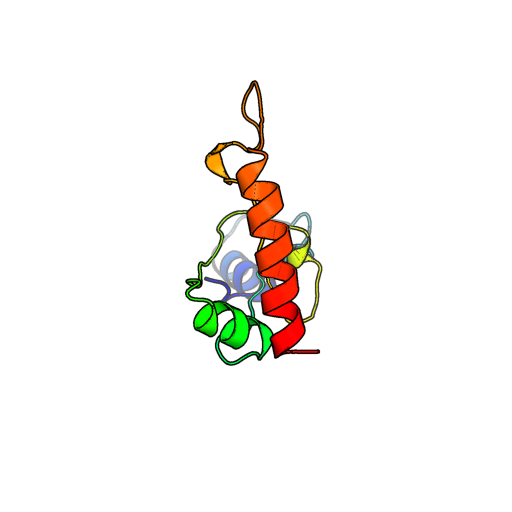LYS A N 1
ATOM 774 C CA . LYS A 1 101 ? -11.818 -6.400 15.094 1.00 98.19 101 LYS A CA 1
ATOM 775 C C . LYS A 1 101 ? -12.985 -6.763 14.166 1.00 98.19 101 LYS A C 1
ATOM 777 O O . LYS A 1 101 ? -13.926 -7.402 14.618 1.00 98.19 101 LYS A O 1
ATOM 782 N N . GLN A 1 102 ? -12.986 -6.303 12.915 1.00 96.69 102 GLN A N 1
ATOM 783 C CA . GLN A 1 102 ? -14.014 -6.688 11.940 1.00 96.69 102 GLN A CA 1
ATOM 784 C C . GLN A 1 102 ? -13.658 -7.964 11.168 1.00 96.69 102 GLN A C 1
ATOM 786 O O . GLN A 1 102 ? -14.509 -8.486 10.453 1.00 96.69 102 GLN A O 1
ATOM 791 N N . VAL A 1 103 ? -12.413 -8.438 11.266 1.00 95.69 103 VAL A N 1
ATOM 792 C CA . VAL A 1 103 ? -11.901 -9.559 10.459 1.00 95.69 103 VAL A CA 1
ATOM 793 C C . VAL A 1 103 ? -11.244 -10.674 11.276 1.00 95.69 103 VAL A C 1
ATOM 795 O O . VAL A 1 103 ? -11.034 -11.753 10.728 1.00 95.69 103 VAL A O 1
ATOM 798 N N . LEU A 1 104 ? -10.924 -10.420 12.549 1.00 92.81 104 LEU A N 1
ATOM 799 C CA . LEU A 1 104 ? -10.419 -11.374 13.543 1.00 92.81 104 LEU A CA 1
ATOM 800 C C . LEU A 1 104 ? -11.422 -11.493 14.691 1.00 92.81 104 LEU A C 1
ATOM 802 O O . LEU A 1 104 ? -11.638 -12.636 15.143 1.00 92.81 104 LEU A O 1
#

Sequence (104 aa):
NELYSFDEILSILSANLRSEFAPRSTRLKSTGIPVDHPIVQAGINLGKTCYGSPTTSDKALMPFPALKVGPGDSARSHTADEFVYLNEIKNGIEFYIKLLKQVL

Radius of gyration: 18.13 Å; chains: 1; bounding box: 37×31×50 Å

Foldseek 3Di:
DQPDAVVRVVVVCVVPDPDDDDDPDRQQHRAAADCPPQLNVLCVVVVDDDDDDPDGDCRSNDPDHDDDDAFDDPVLPPDPPRDGDPVSVVVRVVSVVSSVVRPD

pLDDT: mean 95.67, std 4.55, range [62.12, 98.69]